Protein AF-A0A0G4R3Y3-F1 (afdb_monomer)

Structure (mmCIF, N/CA/C/O backbone):
data_AF-A0A0G4R3Y3-F1
#
_entry.id   AF-A0A0G4R3Y3-F1
#
loop_
_atom_site.group_PDB
_atom_site.id
_atom_site.type_symbol
_atom_site.label_atom_id
_atom_site.label_alt_id
_atom_site.label_comp_id
_atom_site.label_asym_id
_atom_site.label_entity_id
_atom_site.label_seq_id
_atom_site.pdbx_PDB_ins_code
_atom_site.Cartn_x
_atom_site.Cartn_y
_atom_site.Cartn_z
_atom_site.occupancy
_atom_site.B_iso_or_equiv
_atom_site.auth_seq_id
_atom_site.auth_comp_id
_atom_site.auth_asym_id
_atom_site.auth_atom_id
_atom_site.pdbx_PDB_model_num
ATOM 1 N N . LEU A 1 1 ? -8.762 4.707 4.365 1.00 90.44 1 LEU A N 1
ATOM 2 C CA . LEU A 1 1 ? -8.158 3.753 3.413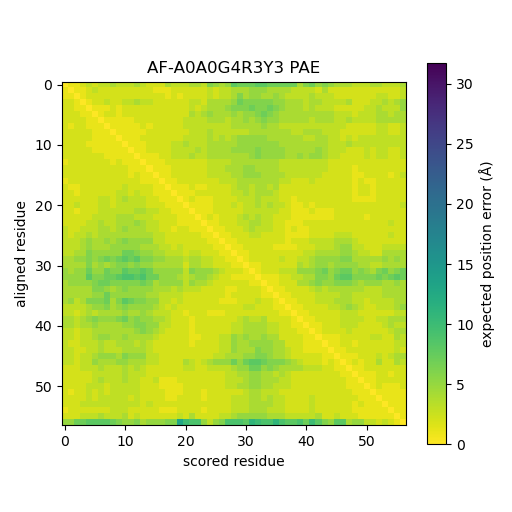 1.00 90.44 1 LEU A CA 1
ATOM 3 C C . LEU A 1 1 ? -6.716 3.616 3.807 1.00 90.44 1 LEU A C 1
ATOM 5 O O . LEU A 1 1 ? -5.998 4.603 3.729 1.00 90.44 1 LEU A O 1
ATOM 9 N N . ASP A 1 2 ? -6.345 2.463 4.336 1.00 93.19 2 ASP A N 1
ATOM 10 C CA . ASP A 1 2 ? -4.982 2.225 4.801 1.00 93.19 2 ASP A CA 1
ATOM 11 C C . ASP A 1 2 ? -4.722 0.716 4.831 1.00 93.19 2 ASP A C 1
ATOM 13 O O . ASP A 1 2 ? -5.661 -0.078 4.937 1.00 93.19 2 ASP A O 1
ATOM 17 N N . PHE A 1 3 ? -3.460 0.329 4.668 1.00 93.94 3 PHE A N 1
ATOM 18 C CA . PHE A 1 3 ? -3.014 -1.061 4.776 1.00 93.94 3 PHE A CA 1
ATOM 19 C C . PHE A 1 3 ? -2.478 -1.354 6.186 1.00 93.94 3 PHE A C 1
ATOM 21 O O . PHE A 1 3 ? -2.261 -2.510 6.540 1.00 93.94 3 PHE A O 1
ATOM 28 N N . LEU A 1 4 ? -2.301 -0.315 7.015 1.00 94.62 4 LEU A N 1
ATOM 29 C CA . LEU A 1 4 ? -1.975 -0.409 8.435 1.00 94.62 4 LEU A CA 1
ATOM 30 C C . LEU A 1 4 ? -3.017 0.317 9.288 1.00 94.62 4 LEU A C 1
ATOM 32 O O . LEU A 1 4 ? -3.673 1.262 8.858 1.00 94.62 4 LEU A O 1
ATOM 36 N N . MET A 1 5 ? -3.111 -0.075 10.557 1.00 94.75 5 MET A N 1
ATOM 37 C CA . MET A 1 5 ? -3.948 0.619 11.531 1.00 94.75 5 MET A CA 1
ATOM 38 C C . MET A 1 5 ? -3.249 1.888 12.046 1.00 94.75 5 MET A C 1
ATOM 40 O O . MET A 1 5 ? -2.729 1.924 13.161 1.00 94.75 5 MET A O 1
ATOM 44 N N . THR A 1 6 ? -3.188 2.926 11.210 1.00 95.69 6 THR A N 1
ATOM 45 C CA . THR A 1 6 ? -2.609 4.227 11.576 1.00 95.69 6 THR A CA 1
ATOM 46 C C . THR A 1 6 ? -3.459 4.960 12.616 1.00 95.69 6 THR A C 1
ATOM 48 O O . THR A 1 6 ? -4.623 4.631 12.851 1.00 95.69 6 THR A O 1
ATOM 51 N N . THR A 1 7 ? -2.894 5.988 13.256 1.00 96.94 7 THR A N 1
ATOM 52 C CA . THR A 1 7 ? -3.631 6.812 14.230 1.00 96.94 7 THR A CA 1
ATOM 53 C C . THR A 1 7 ? -4.876 7.438 13.609 1.00 96.94 7 THR A C 1
ATOM 55 O O . THR A 1 7 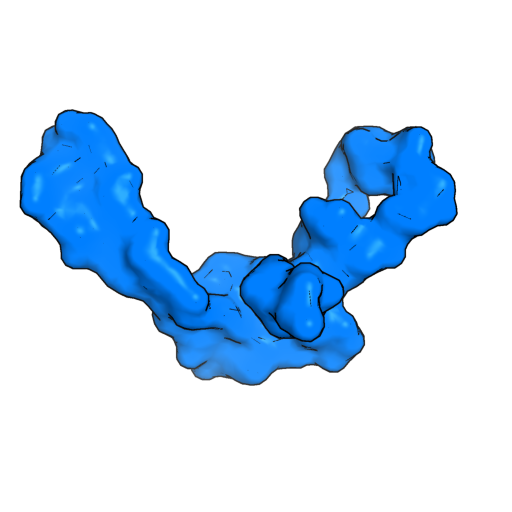? -5.921 7.454 14.248 1.00 96.94 7 THR A O 1
ATOM 58 N N . THR A 1 8 ? -4.815 7.869 12.349 1.00 96.44 8 THR A N 1
ATOM 59 C CA . THR A 1 8 ? -5.987 8.367 11.617 1.00 96.44 8 THR A CA 1
ATOM 60 C C . THR A 1 8 ? -7.063 7.296 11.488 1.00 96.44 8 THR A C 1
ATOM 62 O O . THR A 1 8 ? -8.226 7.578 11.764 1.00 96.44 8 THR A O 1
ATOM 65 N N . CYS A 1 9 ? -6.688 6.060 11.146 1.00 94.88 9 CYS A N 1
ATOM 66 C CA . CYS A 1 9 ? -7.634 4.949 11.100 1.00 94.88 9 CYS A CA 1
ATOM 67 C C . CYS A 1 9 ? -8.263 4.681 12.473 1.00 94.88 9 CYS A C 1
ATOM 69 O O . CYS A 1 9 ? -9.448 4.378 12.543 1.00 94.88 9 CYS A O 1
ATOM 71 N N . LEU A 1 10 ? -7.502 4.819 13.567 1.00 96.56 10 LEU A N 1
ATOM 72 C CA . LEU A 1 10 ? -7.984 4.523 14.923 1.00 96.56 10 LEU A CA 1
ATOM 73 C C . LEU A 1 10 ? -9.088 5.483 15.378 1.00 96.56 10 LEU A C 1
ATOM 75 O O . LEU A 1 10 ? -9.961 5.095 16.148 1.00 96.56 10 LEU A O 1
ATOM 79 N N . TYR A 1 11 ? -9.044 6.722 14.891 1.00 97.12 11 TYR A N 1
ATOM 80 C CA . TYR A 1 11 ? -10.049 7.752 15.158 1.00 97.12 11 TYR A CA 1
ATOM 81 C C . TYR A 1 11 ? -11.059 7.922 14.008 1.00 97.12 11 TYR A C 1
ATOM 83 O O . TYR A 1 11 ? -11.813 8.891 14.010 1.00 97.12 11 TYR A O 1
ATOM 91 N N . SER A 1 12 ? -11.074 7.019 13.020 1.00 96.50 12 SER A N 1
ATOM 92 C CA . SER A 1 12 ? -12.042 7.036 11.915 1.00 96.50 12 SER A CA 1
ATOM 93 C C . SER A 1 12 ? -13.240 6.137 12.217 1.00 96.50 12 SER A C 1
ATOM 95 O O . SER A 1 12 ? -13.080 5.064 12.790 1.00 96.50 12 SER A O 1
ATOM 97 N N . ASP A 1 13 ? -14.430 6.528 11.757 1.00 97.69 13 ASP A N 1
ATOM 98 C CA . ASP A 1 13 ? -15.642 5.708 11.910 1.00 97.69 13 ASP A CA 1
ATOM 99 C C . ASP A 1 13 ? -15.615 4.444 11.037 1.00 97.69 13 ASP A C 1
ATOM 101 O O . ASP A 1 13 ? -16.157 3.403 11.406 1.00 97.69 13 ASP A O 1
ATOM 105 N N . ILE A 1 14 ? -14.996 4.533 9.855 1.00 95.94 14 ILE A N 1
ATOM 106 C CA . ILE A 1 14 ? -14.905 3.440 8.885 1.00 95.94 14 ILE A CA 1
ATOM 107 C C . ILE A 1 14 ? -13.474 3.343 8.368 1.00 95.94 14 ILE A C 1
ATOM 109 O O . ILE A 1 14 ? -12.885 4.325 7.910 1.00 95.94 14 ILE A O 1
ATOM 113 N N . VAL A 1 15 ? -12.943 2.122 8.379 1.00 94.50 15 VAL A N 1
ATOM 114 C CA . VAL A 1 15 ? -11.644 1.780 7.800 1.00 94.50 15 VAL A CA 1
ATOM 115 C C . VAL A 1 15 ? -11.864 0.720 6.731 1.00 94.50 15 VAL A C 1
ATOM 117 O O . VAL A 1 15 ? -12.509 -0.295 6.973 1.00 94.50 15 VAL A O 1
ATOM 120 N N . VAL A 1 16 ? -11.330 0.975 5.540 1.00 95.81 16 VAL A N 1
ATOM 121 C CA . VAL A 1 16 ? -11.388 0.060 4.395 1.00 95.81 16 VAL A CA 1
ATOM 122 C C . VAL A 1 16 ? -9.952 -0.363 4.065 1.00 95.81 16 VAL A C 1
ATOM 124 O O . VAL A 1 16 ? -9.102 0.532 3.928 1.00 95.81 16 VAL A O 1
ATOM 127 N N . PRO A 1 17 ? -9.667 -1.676 3.970 1.00 95.44 17 PRO A N 1
ATOM 128 C CA . PRO A 1 17 ? -8.320 -2.183 3.732 1.00 95.44 17 PRO A CA 1
ATOM 129 C C . PRO A 1 17 ? -7.873 -1.893 2.295 1.00 95.44 17 PRO A C 1
ATOM 131 O O . PRO A 1 17 ? -8.532 -2.303 1.339 1.00 95.44 17 PRO A O 1
ATOM 134 N N . THR A 1 18 ? -6.744 -1.201 2.141 1.00 95.69 18 THR A N 1
ATOM 135 C CA . THR A 1 18 ? -6.114 -0.971 0.827 1.00 95.69 18 THR A CA 1
ATOM 136 C C . THR A 1 18 ? -4.932 -1.914 0.602 1.00 95.69 18 THR A C 1
ATOM 138 O O . THR A 1 18 ? -4.348 -2.415 1.560 1.00 95.69 18 THR A O 1
ATOM 141 N N . ALA A 1 19 ? -4.590 -2.172 -0.657 1.00 96.38 19 ALA A N 1
ATOM 142 C CA . ALA A 1 19 ? -3.456 -3.000 -1.050 1.00 96.38 19 ALA A CA 1
ATOM 143 C C . ALA A 1 19 ? -2.117 -2.288 -0.782 1.00 96.38 19 ALA A C 1
ATOM 145 O O . ALA A 1 19 ? -1.972 -1.072 -0.999 1.00 96.38 19 ALA A O 1
ATOM 146 N N . THR A 1 20 ? -1.112 -3.054 -0.350 1.00 96.19 20 THR A N 1
ATOM 147 C CA . THR A 1 20 ? 0.253 -2.545 -0.171 1.00 96.19 20 THR A CA 1
ATOM 148 C C . THR A 1 20 ? 0.909 -2.218 -1.517 1.00 96.19 20 THR A C 1
ATOM 150 O O . THR A 1 20 ? 0.398 -2.529 -2.594 1.00 96.19 20 THR A O 1
ATOM 153 N N . TRP A 1 21 ? 2.082 -1.581 -1.480 1.00 95.44 21 TRP A N 1
ATOM 154 C CA . TRP A 1 21 ? 2.825 -1.217 -2.693 1.00 95.44 21 TRP A CA 1
ATOM 155 C C . TRP A 1 21 ? 3.245 -2.419 -3.551 1.00 95.44 21 TRP A C 1
ATOM 157 O O . TRP A 1 21 ? 3.470 -2.249 -4.744 1.00 95.44 21 TRP A O 1
ATOM 167 N N . TYR A 1 22 ? 3.343 -3.613 -2.958 1.00 95.44 22 TYR A N 1
ATOM 168 C CA . TYR A 1 22 ? 3.695 -4.854 -3.659 1.00 95.44 22 TYR A CA 1
ATOM 169 C C . TYR A 1 22 ? 2.483 -5.653 -4.135 1.00 95.44 22 TYR A C 1
ATOM 171 O O . TYR A 1 22 ? 2.643 -6.759 -4.640 1.00 95.44 22 TYR A O 1
ATOM 179 N N . GLU A 1 23 ? 1.282 -5.101 -4.004 1.00 95.88 23 GLU A N 1
ATOM 180 C CA . GL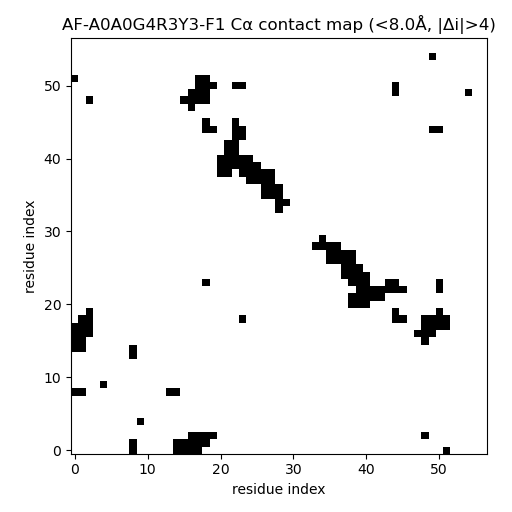U A 1 23 ? 0.023 -5.765 -4.350 1.00 95.88 23 GLU A CA 1
ATOM 181 C C . GLU A 1 23 ? -0.800 -4.937 -5.352 1.00 95.88 23 GLU A C 1
ATOM 183 O O . GLU A 1 23 ? -1.948 -5.260 -5.641 1.00 95.88 23 GLU A O 1
ATOM 188 N N . LYS A 1 24 ? -0.238 -3.846 -5.900 1.00 95.19 24 LYS A N 1
ATOM 189 C CA . LYS A 1 24 ? -0.929 -2.968 -6.856 1.00 95.19 24 LYS A CA 1
ATOM 190 C C . LYS A 1 24 ? -0.016 -2.427 -7.948 1.00 95.19 24 LYS A C 1
ATOM 192 O O . LYS A 1 24 ? 1.202 -2.379 -7.800 1.00 95.19 24 LYS A O 1
ATOM 197 N N . ASN A 1 25 ? -0.641 -2.000 -9.043 1.00 96.00 25 ASN A N 1
ATOM 198 C CA . ASN A 1 25 ? 0.036 -1.368 -10.170 1.00 96.00 25 ASN A CA 1
ATOM 199 C C . ASN A 1 25 ? -0.148 0.150 -10.106 1.00 96.00 25 ASN A C 1
ATOM 201 O O . ASN A 1 25 ? -1.283 0.622 -10.087 1.00 96.00 25 ASN A O 1
ATOM 205 N N . ASP A 1 26 ? 0.957 0.895 -10.081 1.00 96.44 26 ASP A N 1
ATOM 206 C CA . ASP A 1 26 ? 0.961 2.364 -10.062 1.00 96.44 26 ASP A CA 1
ATOM 207 C C . ASP A 1 26 ? 2.292 2.917 -10.616 1.00 96.44 26 ASP A C 1
ATOM 209 O O . ASP A 1 26 ? 3.201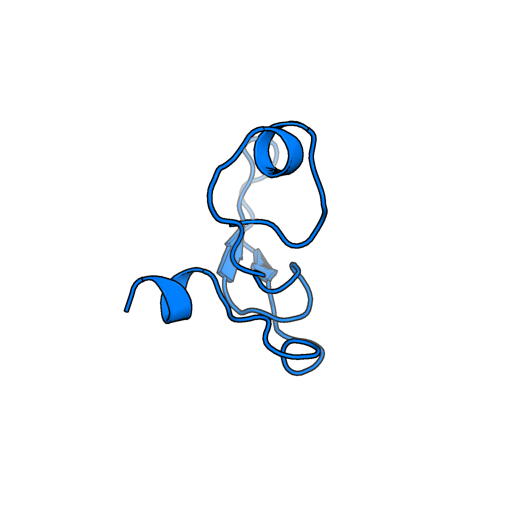 2.148 -10.933 1.00 96.44 26 ASP A O 1
ATOM 213 N N . LEU A 1 27 ? 2.435 4.236 -10.740 1.00 96.31 27 LEU A N 1
ATOM 214 C CA . LEU A 1 27 ? 3.661 4.909 -11.182 1.00 96.31 27 LEU A CA 1
ATOM 215 C C . LEU A 1 27 ? 4.227 5.814 -10.082 1.00 96.31 27 LEU A C 1
ATOM 217 O O . LEU A 1 27 ? 3.490 6.521 -9.400 1.00 96.31 27 LEU A O 1
ATOM 221 N N . ASN A 1 28 ? 5.554 5.833 -9.937 1.00 95.12 28 ASN A N 1
ATOM 222 C CA . ASN A 1 28 ? 6.252 6.690 -8.982 1.00 95.12 28 ASN A CA 1
ATOM 223 C C . ASN A 1 28 ? 7.417 7.458 -9.633 1.00 95.12 28 ASN A C 1
ATOM 225 O O . ASN A 1 28 ? 8.187 6.917 -10.432 1.00 95.12 28 ASN A O 1
ATOM 229 N N . THR A 1 29 ? 7.540 8.730 -9.254 1.00 96.00 29 THR A N 1
ATOM 230 C CA . THR A 1 29 ? 8.633 9.651 -9.600 1.00 96.00 29 THR A CA 1
ATOM 231 C C . THR A 1 29 ? 8.968 10.512 -8.383 1.00 96.00 29 THR A C 1
ATOM 233 O O . THR A 1 29 ? 8.073 10.815 -7.593 1.00 96.00 29 THR A O 1
ATOM 236 N N . ILE A 1 30 ? 10.217 10.972 -8.264 1.00 94.62 30 ILE A N 1
ATOM 237 C CA . ILE A 1 30 ? 10.653 11.900 -7.206 1.00 94.62 30 ILE A CA 1
ATOM 238 C C . ILE A 1 30 ? 11.539 13.016 -7.773 1.00 94.62 30 ILE A C 1
ATOM 240 O O . ILE A 1 30 ? 12.245 12.802 -8.755 1.00 94.62 30 ILE A O 1
ATOM 244 N N . ASP A 1 31 ? 11.577 14.174 -7.110 1.00 96.12 31 ASP A N 1
ATOM 245 C CA . ASP A 1 31 ? 12.333 15.357 -7.568 1.00 96.12 31 ASP A CA 1
ATOM 246 C C . ASP A 1 31 ? 13.855 15.140 -7.663 1.00 96.12 31 ASP A C 1
ATOM 248 O O . ASP A 1 31 ? 14.553 15.871 -8.362 1.00 96.12 31 ASP A O 1
ATOM 252 N N . MET A 1 32 ? 14.397 14.144 -6.954 1.00 96.69 32 MET A N 1
ATOM 253 C CA . MET A 1 32 ? 15.843 13.895 -6.900 1.00 96.69 32 MET A CA 1
ATOM 254 C C . MET A 1 32 ? 16.415 13.321 -8.202 1.00 96.69 32 MET A C 1
ATOM 256 O O . MET A 1 32 ? 17.626 13.395 -8.413 1.00 96.69 32 MET A O 1
ATOM 260 N N . HIS A 1 33 ? 15.584 12.718 -9.057 1.00 95.81 33 HIS A N 1
ATOM 261 C CA . HIS A 1 33 ? 16.053 12.066 -10.276 1.00 95.81 33 HIS A CA 1
ATOM 262 C C . HIS A 1 33 ? 15.027 12.132 -11.419 1.00 95.81 33 HIS A C 1
ATOM 264 O O . HIS A 1 33 ? 13.824 12.072 -11.179 1.00 95.81 33 HIS A O 1
ATOM 270 N N . PRO A 1 34 ? 15.464 12.147 -12.690 1.00 95.81 34 PRO A N 1
ATOM 271 C CA . PRO A 1 34 ? 14.567 12.228 -13.846 1.00 95.81 34 PRO A CA 1
ATOM 272 C C . PRO A 1 34 ? 14.007 10.864 -14.300 1.00 95.81 34 PRO A C 1
ATOM 274 O O . PRO A 1 34 ? 13.598 10.719 -15.450 1.00 95.81 34 PRO A O 1
ATOM 277 N N . PHE A 1 35 ? 14.027 9.843 -13.441 1.00 95.06 35 PHE A N 1
ATOM 278 C CA . PHE A 1 35 ? 13.534 8.505 -13.769 1.00 95.06 35 PHE A CA 1
ATOM 279 C C . PHE A 1 35 ? 12.108 8.263 -13.260 1.00 95.06 35 PHE A C 1
ATOM 281 O O . PHE A 1 35 ? 11.737 8.717 -12.176 1.00 95.06 35 PHE A O 1
ATOM 288 N N . ILE A 1 36 ? 11.337 7.509 -14.049 1.00 95.12 36 ILE A N 1
ATOM 289 C CA . ILE A 1 36 ? 10.009 6.993 -13.706 1.00 95.12 36 ILE A CA 1
ATOM 290 C C . ILE A 1 36 ? 10.083 5.483 -13.498 1.00 95.12 36 ILE A C 1
ATOM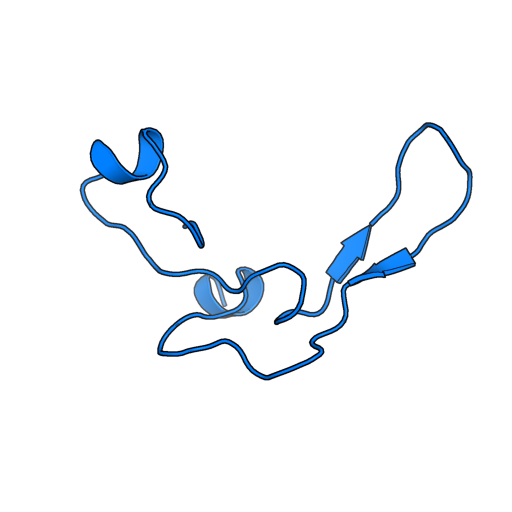 292 O O . ILE A 1 36 ? 10.688 4.773 -14.306 1.00 95.12 36 ILE A O 1
ATOM 296 N N . HIS A 1 37 ? 9.459 4.992 -12.427 1.00 94.50 37 HIS A N 1
ATOM 297 C CA . HIS A 1 37 ? 9.453 3.572 -12.086 1.00 94.50 37 HIS A CA 1
ATOM 298 C C . HIS A 1 37 ? 8.051 3.106 -11.673 1.00 94.50 37 HIS A C 1
ATOM 300 O O . HIS A 1 37 ? 7.333 3.854 -11.007 1.00 94.50 37 HIS A O 1
ATOM 306 N N . PRO A 1 38 ? 7.640 1.887 -12.061 1.00 96.00 38 PRO A N 1
ATOM 307 C CA . PRO A 1 38 ? 6.348 1.347 -11.674 1.00 96.00 38 PRO A CA 1
ATOM 308 C C . PRO A 1 38 ? 6.383 0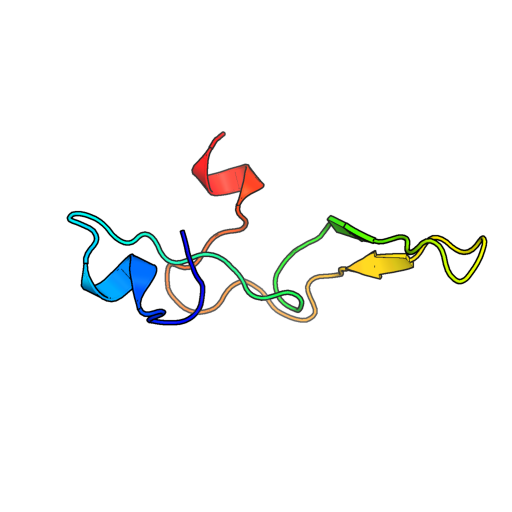.714 -10.279 1.00 96.00 38 PRO A C 1
ATOM 310 O O . PRO A 1 38 ? 7.390 0.145 -9.856 1.00 96.00 38 PRO A O 1
ATOM 313 N N . LEU A 1 39 ? 5.234 0.744 -9.611 1.00 96.25 39 LEU A N 1
ATOM 314 C CA . LEU A 1 39 ? 4.852 -0.258 -8.626 1.00 96.25 39 LEU A CA 1
ATOM 315 C C . LEU A 1 39 ? 4.176 -1.393 -9.393 1.00 96.25 39 LEU A C 1
ATOM 317 O O . LEU A 1 39 ? 3.383 -1.147 -10.304 1.00 96.25 39 LEU A O 1
ATOM 321 N N . SER A 1 40 ? 4.513 -2.633 -9.063 1.00 94.75 40 SER A N 1
ATOM 322 C CA . SER A 1 40 ? 3.912 -3.807 -9.689 1.00 94.75 40 SER A CA 1
ATOM 323 C C . SER A 1 40 ? 3.485 -4.795 -8.622 1.00 94.75 40 SER A C 1
ATOM 325 O O . SER A 1 40 ? 4.217 -5.027 -7.657 1.00 94.75 40 SER A O 1
ATOM 327 N N . ALA A 1 41 ? 2.309 -5.387 -8.823 1.00 94.31 41 ALA A N 1
ATOM 328 C CA . ALA A 1 41 ? 1.802 -6.428 -7.947 1.00 94.31 41 ALA A CA 1
ATOM 329 C C . ALA A 1 41 ? 2.699 -7.671 -8.059 1.00 94.31 41 ALA A C 1
ATOM 331 O O . ALA A 1 41 ? 2.748 -8.330 -9.097 1.00 94.31 41 ALA A O 1
ATOM 332 N N . ALA A 1 42 ? 3.443 -7.965 -6.995 1.00 95.69 42 ALA A N 1
ATOM 333 C CA . ALA A 1 42 ? 4.211 -9.195 -6.857 1.00 95.69 42 ALA A CA 1
ATOM 334 C C . ALA A 1 42 ? 3.292 -10.386 -6.546 1.00 95.69 42 ALA A C 1
ATOM 336 O O . ALA A 1 42 ? 3.563 -11.505 -6.977 1.00 95.69 42 ALA A O 1
ATOM 337 N N . VAL A 1 43 ? 2.214 -10.130 -5.804 1.00 95.56 43 VAL A N 1
ATOM 338 C CA . VAL A 1 43 ? 1.130 -11.064 -5.481 1.00 95.56 43 VAL A CA 1
ATOM 339 C C . VAL A 1 43 ? -0.200 -10.315 -5.504 1.00 95.56 43 VAL A C 1
ATOM 341 O O . VAL A 1 43 ? -0.219 -9.083 -5.445 1.00 95.56 43 VAL A O 1
ATOM 344 N N . ASP A 1 44 ? -1.303 -11.054 -5.591 1.00 95.38 44 ASP A N 1
ATOM 345 C CA . ASP A 1 44 ? -2.635 -10.467 -5.457 1.00 95.38 44 ASP A CA 1
ATOM 346 C C . ASP A 1 44 ? -2.828 -9.871 -4.047 1.00 95.38 44 ASP A C 1
ATOM 348 O O . ASP A 1 44 ? -2.256 -10.406 -3.089 1.00 95.38 44 ASP A O 1
ATOM 352 N N . PRO A 1 45 ? -3.633 -8.798 -3.898 1.00 96.00 45 PRO A N 1
ATOM 353 C CA . PRO A 1 45 ? -3.923 -8.192 -2.602 1.00 96.00 45 PRO A CA 1
ATOM 354 C C . PRO A 1 45 ? -4.374 -9.218 -1.562 1.00 96.00 45 PRO A C 1
ATOM 356 O O . PRO A 1 45 ? -5.338 -9.959 -1.771 1.00 96.00 45 PRO A O 1
ATOM 359 N N . ALA A 1 46 ? -3.681 -9.267 -0.424 1.00 94.69 46 ALA A N 1
ATOM 360 C CA . ALA A 1 46 ? -4.012 -10.214 0.625 1.00 94.69 46 ALA A CA 1
ATOM 361 C C . ALA A 1 46 ? -5.390 -9.925 1.252 1.00 94.69 46 ALA A C 1
ATOM 363 O O . ALA A 1 46 ? -5.795 -8.774 1.452 1.00 94.69 46 ALA A O 1
ATOM 364 N N . TRP A 1 47 ? -6.091 -10.994 1.636 1.00 95.00 47 TRP A N 1
ATOM 365 C CA . TRP A 1 47 ? -7.419 -10.948 2.261 1.00 95.00 47 TRP A CA 1
ATOM 366 C C . TRP A 1 47 ? -8.460 -10.209 1.402 1.00 95.00 47 TRP A C 1
ATOM 368 O O . TRP A 1 47 ? -8.643 -10.538 0.237 1.00 95.00 47 TRP A O 1
ATOM 378 N N . GLU A 1 48 ? -9.186 -9.255 1.987 1.00 94.75 48 GLU A N 1
ATOM 379 C CA . GLU A 1 48 ? -10.189 -8.433 1.303 1.00 94.75 48 GLU A CA 1
ATOM 380 C C . GLU A 1 48 ? -9.639 -7.050 0.917 1.00 94.75 48 GLU A C 1
ATOM 382 O O . GLU A 1 48 ? -10.411 -6.143 0.597 1.00 94.75 48 GLU A O 1
ATOM 387 N N . SER A 1 49 ? -8.313 -6.868 0.971 1.00 94.88 49 SER A N 1
ATOM 388 C CA . SER A 1 49 ? -7.688 -5.625 0.524 1.00 94.88 49 SER A CA 1
ATOM 389 C C . SER A 1 49 ? -7.858 -5.446 -0.984 1.00 94.88 49 SER A C 1
ATOM 391 O O . SER A 1 49 ? -7.970 -6.407 -1.744 1.00 94.88 49 SER A O 1
ATOM 393 N N . ARG A 1 50 ? -7.936 -4.191 -1.425 1.00 94.62 50 ARG A N 1
ATOM 394 C CA . ARG A 1 50 ? -8.090 -3.833 -2.842 1.00 94.62 50 ARG A CA 1
ATOM 395 C C . ARG A 1 50 ? -7.203 -2.647 -3.173 1.00 94.62 50 ARG A C 1
ATOM 397 O O . ARG A 1 50 ? -6.891 -1.846 -2.295 1.00 94.62 50 ARG A O 1
ATOM 404 N N . ALA A 1 51 ? -6.797 -2.511 -4.432 1.00 94.94 51 ALA A N 1
ATOM 405 C CA . ALA A 1 51 ? -6.081 -1.314 -4.858 1.00 94.94 51 ALA A CA 1
ATOM 406 C C . ALA A 1 51 ? -6.975 -0.077 -4.675 1.00 94.94 51 ALA A C 1
ATOM 408 O O . ALA A 1 51 ? -8.177 -0.147 -4.928 1.00 94.94 51 ALA A O 1
ATOM 409 N N . ASP A 1 52 ? -6.394 1.066 -4.296 1.00 96.19 52 ASP A N 1
ATOM 410 C CA . ASP A 1 52 ? -7.155 2.307 -4.066 1.00 96.19 52 ASP A CA 1
ATOM 411 C C . ASP A 1 52 ? -8.064 2.649 -5.258 1.00 96.19 52 ASP A C 1
ATOM 413 O O . ASP A 1 52 ? -9.225 3.015 -5.086 1.00 96.19 52 ASP A O 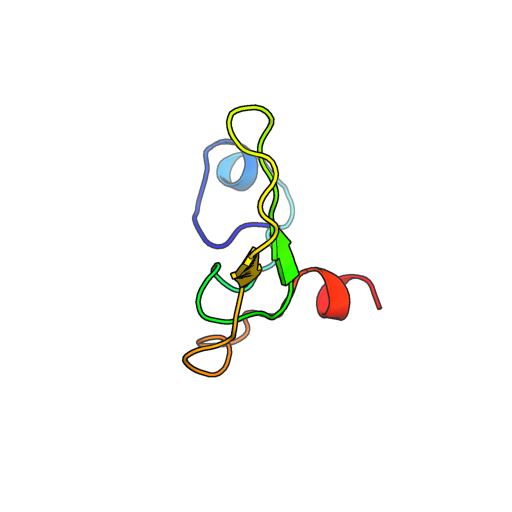1
ATOM 417 N N . TRP A 1 53 ? -7.556 2.436 -6.476 1.00 95.19 53 TRP A N 1
ATOM 418 C CA . TRP A 1 53 ? -8.306 2.592 -7.720 1.00 95.19 53 TRP A CA 1
ATOM 419 C C . TRP A 1 53 ? -9.589 1.750 -7.771 1.00 95.19 53 TRP A C 1
ATOM 421 O O . TRP A 1 53 ? -10.638 2.250 -8.162 1.00 95.19 53 TRP A O 1
ATOM 431 N N . GLU A 1 54 ? -9.529 0.483 -7.365 1.00 94.06 54 GLU A N 1
ATOM 432 C CA . GLU A 1 54 ? -10.679 -0.428 -7.386 1.00 94.06 54 GLU A CA 1
ATOM 433 C C . GLU A 1 54 ? -11.689 -0.140 -6.277 1.00 94.06 54 GLU A C 1
ATOM 435 O O . GLU A 1 54 ? -12.849 -0.517 -6.400 1.00 94.06 54 GLU A O 1
ATOM 440 N N . ILE A 1 55 ? -11.261 0.513 -5.195 1.00 94.69 55 ILE A N 1
ATOM 441 C CA . ILE A 1 55 ? -12.148 0.893 -4.093 1.00 94.69 55 ILE A CA 1
ATOM 442 C C . ILE A 1 55 ? -13.032 2.083 -4.483 1.00 94.69 55 ILE A C 1
ATOM 444 O O . ILE A 1 55 ? -14.180 2.160 -4.051 1.00 94.69 55 ILE A O 1
ATOM 448 N N . TYR A 1 56 ? -12.506 3.004 -5.293 1.00 94.75 56 TYR A N 1
ATOM 449 C CA . TYR A 1 56 ? -13.241 4.188 -5.748 1.00 94.75 56 TYR A CA 1
ATOM 450 C C . TYR A 1 56 ? -13.998 4.003 -7.070 1.00 94.75 56 TYR A C 1
ATOM 452 O O . TYR A 1 56 ? -14.837 4.846 -7.392 1.00 94.75 56 TYR A O 1
ATOM 460 N N . LYS A 1 57 ? -13.677 2.962 -7.842 1.00 90.38 57 LYS A N 1
ATOM 461 C CA . LYS A 1 57 ? -14.313 2.635 -9.126 1.00 90.38 57 LYS A CA 1
ATOM 462 C C . LYS A 1 57 ? -15.770 2.203 -8.960 1.00 90.38 57 LYS A C 1
ATOM 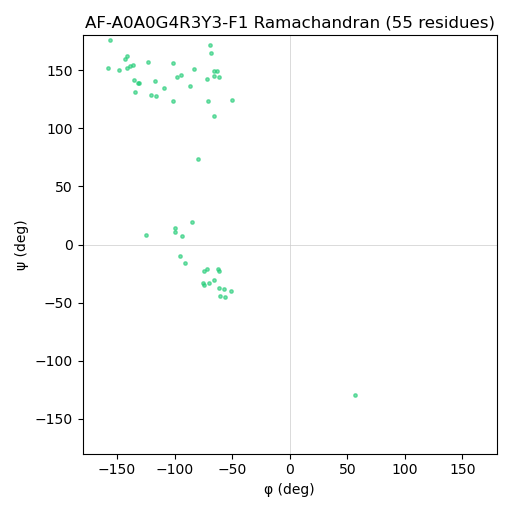464 O O . LYS A 1 57 ? -16.578 2.630 -9.815 1.00 90.38 57 LYS A O 1
#

Mean predicted aligned error: 2.87 Å

Foldseek 3Di:
DECDCDPVNVPDPDDAHAADLQADWDKDDDPVDPDIDIRYNPDHGPDRHYHPVVVVD

pLDDT: mean 95.3, std 1.26, range [90.38, 97.69]

Sequence (57 aa):
LDFLM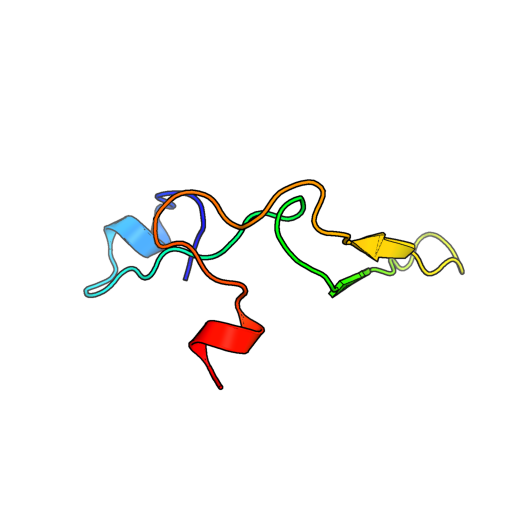TTTCLYSDIVVPTATWYEKNDLNTIDMHPFIHPLSAAVDPAWESRADWEIYK

Nearest PDB structures (foldseek):
  3ir6-assembly1_A  TM=1.002E+00  e=5.307E-06  Escherichia coli K-12
  3egw-assembly1_A  TM=1.008E+00  e=7.512E-06  Escherichia coli K-12
  1q16-assembly1_A  TM=1.007E+00  e=8.053E-06  Escherichia coli
  1siw-assembly1_A  TM=1.003E+00  e=9.254E-06  Escherichia coli
  3ir7-assembly1_A  TM=1.006E+00  e=1.063E-05  Escherichia coli K-12

Solvent-accessible surface area (backbone atoms only — not comparable to full-atom values): 3588 Å² total; per-residue (Å²): 111,41,73,62,90,41,74,68,51,73,76,41,97,74,75,48,54,26,34,52,70,51,26,27,76,48,81,48,73,54,95,91,48,100,60,79,48,72,36,54,50,80,46,77,38,67,86,86,25,35,37,69,69,70,73,76,104

Secondary structure (DSSP, 8-state):
-BSS--HHHHT-S---BBPPTTSS-EEE--TT-S--EEE--SSPPSTT-B-HHHHH-

Radius of gyration: 13.41 Å; Cα contacts (8 Å, |Δi|>4): 82; chains: 1; bounding box: 32×26×29 Å